Protein AF-A0A9D9WZI4-F1 (afdb_monomer_lite)

pLDDT: mean 91.31, std 9.85, range [52.53, 98.31]

Foldseek 3Di:
DVVVVVCVVPDDPVQQQAQPDPVGRHGVVRVVVVVVVVVVVVVVVVVVVCVVVVVDDPVPDDD

Structure (mmCIF, N/CA/C/O backbone):
data_AF-A0A9D9WZI4-F1
#
_entry.id   AF-A0A9D9WZI4-F1
#
loop_
_atom_site.group_PDB
_atom_site.id
_atom_site.type_symbol
_atom_site.label_atom_id
_atom_site.label_alt_id
_atom_site.label_comp_id
_atom_site.label_asym_id
_atom_site.label_entity_id
_atom_site.label_seq_id
_atom_site.pdbx_PDB_ins_code
_atom_site.Cartn_x
_atom_site.Cartn_y
_atom_site.Cartn_z
_atom_site.occupancy
_atom_site.B_iso_or_equiv
_atom_site.auth_seq_id
_atom_site.auth_comp_id
_atom_site.auth_asym_id
_atom_site.auth_atom_id
_atom_site.pdbx_PDB_model_num
ATOM 1 N N . MET A 1 1 ? 0.588 -14.106 2.587 1.00 59.34 1 MET A N 1
ATOM 2 C CA . MET A 1 1 ? 0.070 -12.940 1.829 1.00 59.34 1 MET A CA 1
ATOM 3 C C . MET A 1 1 ? -1.455 -12.906 1.793 1.00 59.34 1 MET A C 1
ATOM 5 O O . MET A 1 1 ? -1.993 -11.809 1.805 1.00 59.34 1 MET A O 1
ATOM 9 N N . THR A 1 2 ? -2.143 -14.053 1.747 1.00 72.00 2 THR A N 1
ATOM 10 C CA . THR A 1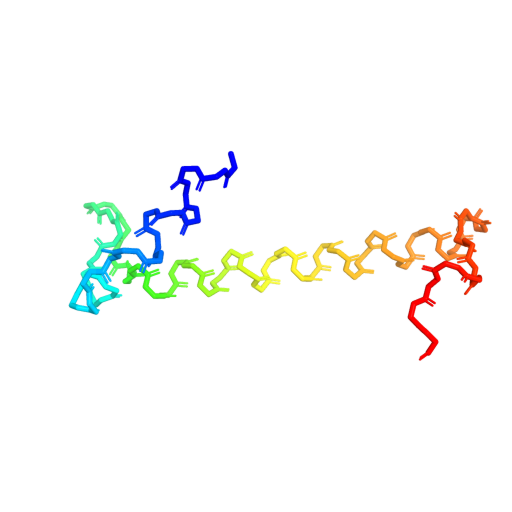 2 ? -3.609 -14.147 1.908 1.00 72.00 2 THR A CA 1
ATOM 11 C C . THR A 1 2 ? -4.061 -13.659 3.280 1.00 72.00 2 THR A C 1
ATOM 13 O O . THR A 1 2 ? -4.862 -12.744 3.348 1.00 72.00 2 THR A O 1
ATOM 16 N N . GLU A 1 3 ? -3.410 -14.124 4.346 1.00 90.19 3 GLU A N 1
ATOM 17 C CA . GLU A 1 3 ? -3.806 -13.824 5.731 1.00 90.19 3 GLU A CA 1
ATOM 18 C C . GLU A 1 3 ? -3.977 -12.318 6.041 1.00 90.19 3 GLU A C 1
ATOM 20 O O . GLU A 1 3 ? -5.055 -11.909 6.454 1.00 90.19 3 GLU A O 1
ATOM 25 N N . PHE A 1 4 ? -3.006 -11.455 5.716 1.00 89.25 4 PHE A N 1
ATOM 26 C CA . PHE A 1 4 ? -3.150 -10.003 5.920 1.00 89.25 4 PHE A CA 1
ATOM 27 C C . PHE A 1 4 ? -4.285 -9.364 5.099 1.00 89.25 4 PHE A C 1
ATOM 29 O O . PHE A 1 4 ? -4.974 -8.463 5.575 1.00 89.25 4 PHE A O 1
ATOM 36 N N . ARG A 1 5 ? -4.481 -9.815 3.854 1.00 91.44 5 ARG A N 1
ATOM 37 C CA . ARG A 1 5 ? -5.564 -9.312 2.996 1.00 91.44 5 ARG A CA 1
ATOM 38 C C . ARG A 1 5 ? -6.925 -9.739 3.530 1.00 91.44 5 ARG A C 1
ATOM 40 O O . ARG A 1 5 ? -7.837 -8.920 3.552 1.00 91.44 5 ARG A O 1
ATOM 47 N N . ASP A 1 6 ? -7.025 -10.979 3.991 1.00 96.31 6 ASP A N 1
ATOM 48 C CA . ASP A 1 6 ? -8.240 -11.536 4.576 1.00 96.31 6 ASP A CA 1
ATOM 49 C C . ASP A 1 6 ? -8.581 -10.817 5.889 1.00 96.31 6 ASP A C 1
ATOM 51 O O . ASP A 1 6 ? -9.741 -10.483 6.120 1.00 96.31 6 ASP A O 1
ATOM 55 N N . LEU A 1 7 ? -7.579 -10.487 6.713 1.00 94.81 7 LEU A N 1
ATOM 56 C CA . LEU A 1 7 ? -7.772 -9.690 7.928 1.00 94.81 7 LEU A CA 1
ATOM 57 C C . LEU A 1 7 ? -8.309 -8.287 7.634 1.00 94.81 7 LEU A C 1
ATOM 59 O O . LEU A 1 7 ? -9.214 -7.838 8.326 1.00 94.81 7 LEU A O 1
ATOM 63 N N . ILE A 1 8 ? -7.783 -7.597 6.616 1.00 94.69 8 ILE A N 1
ATOM 64 C CA . ILE A 1 8 ? -8.299 -6.275 6.224 1.00 94.69 8 ILE A CA 1
ATOM 65 C C . ILE A 1 8 ? -9.723 -6.395 5.678 1.00 94.69 8 ILE A C 1
ATOM 67 O O . ILE A 1 8 ? -10.576 -5.586 6.027 1.00 94.69 8 ILE A O 1
ATOM 71 N N . ALA A 1 9 ? -9.981 -7.392 4.828 1.00 95.81 9 ALA A N 1
ATOM 72 C CA . ALA A 1 9 ? -11.275 -7.563 4.170 1.00 95.81 9 ALA A CA 1
ATOM 73 C C . ALA A 1 9 ? -12.413 -7.881 5.151 1.00 95.81 9 ALA A C 1
ATOM 75 O O . ALA A 1 9 ? -13.555 -7.519 4.887 1.00 95.81 9 ALA A O 1
ATOM 76 N N . ASN A 1 10 ? -12.102 -8.548 6.265 1.00 96.69 10 ASN A N 1
ATOM 77 C CA . ASN A 1 10 ? -13.078 -8.944 7.281 1.00 96.69 10 ASN A CA 1
ATOM 78 C C . ASN A 1 10 ? -13.010 -8.083 8.556 1.00 96.69 10 ASN A C 1
ATOM 80 O O . ASN A 1 10 ? -13.634 -8.430 9.556 1.00 96.69 10 ASN A O 1
ATOM 84 N N . ALA A 1 11 ? -12.229 -6.999 8.563 1.00 96.75 11 ALA A N 1
ATOM 85 C CA . ALA A 1 11 ? -12.149 -6.108 9.713 1.00 96.75 11 ALA A CA 1
ATOM 86 C C . ALA A 1 11 ? -13.403 -5.232 9.822 1.00 96.75 11 ALA A C 1
ATOM 88 O O . ALA A 1 11 ? -13.847 -4.634 8.845 1.00 96.75 11 ALA A O 1
ATOM 89 N N . GLU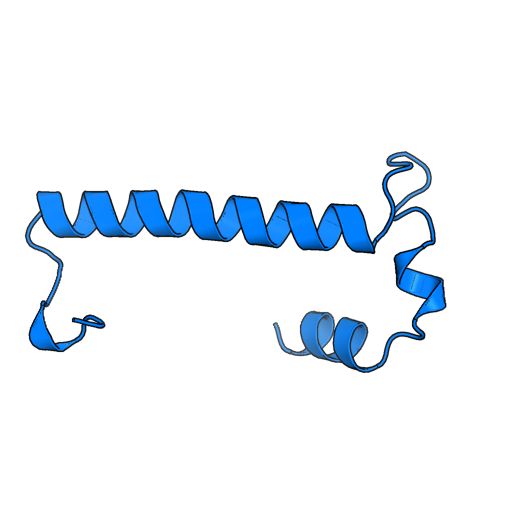 A 1 12 ? -13.914 -5.091 11.044 1.00 97.88 12 GLU A N 1
ATOM 90 C CA . GLU A 1 12 ? -14.903 -4.064 11.374 1.00 97.88 12 GLU A CA 1
ATOM 91 C C . GLU A 1 12 ? -14.336 -2.666 11.096 1.00 97.88 12 GLU A C 1
ATOM 93 O O . GLU A 1 12 ? -13.176 -2.392 11.419 1.00 97.88 12 GLU A O 1
ATOM 98 N N . GLU A 1 13 ? -15.147 -1.746 10.562 1.00 96.50 13 GLU A N 1
ATOM 99 C CA . GLU A 1 13 ? -14.653 -0.413 10.179 1.00 96.50 13 GLU A CA 1
ATOM 100 C C . GLU A 1 13 ? -14.023 0.359 11.348 1.00 96.50 13 GLU A C 1
ATOM 102 O O . GLU A 1 13 ? -13.041 1.086 11.183 1.00 96.50 13 GLU A O 1
ATOM 107 N N . THR A 1 14 ? -14.549 0.170 12.559 1.00 97.62 14 THR A N 1
ATOM 108 C CA . THR A 1 14 ? -14.030 0.802 13.778 1.00 97.62 14 THR A CA 1
ATOM 109 C C . THR A 1 14 ? -12.568 0.451 14.038 1.00 97.62 14 THR A C 1
ATOM 111 O O . THR A 1 14 ? -11.829 1.292 14.556 1.00 97.62 14 THR A O 1
ATOM 114 N N . LYS A 1 15 ? -12.113 -0.730 13.597 1.00 96.12 15 LYS A N 1
ATOM 115 C CA . LYS A 1 15 ? -10.730 -1.178 13.758 1.00 96.12 15 LYS A CA 1
ATOM 116 C C . LYS A 1 15 ? -9.739 -0.236 13.088 1.00 96.12 15 LYS A C 1
ATOM 118 O O . LYS A 1 15 ? -8.645 -0.022 13.608 1.00 96.12 15 LYS A O 1
ATOM 123 N N . PHE A 1 16 ? -10.121 0.364 11.962 1.00 96.94 16 PHE A N 1
ATOM 124 C CA . PHE A 1 16 ? -9.257 1.275 11.215 1.00 96.94 16 PHE A CA 1
ATOM 125 C C . PHE A 1 16 ? -8.992 2.594 11.949 1.00 96.94 16 PHE A C 1
ATOM 127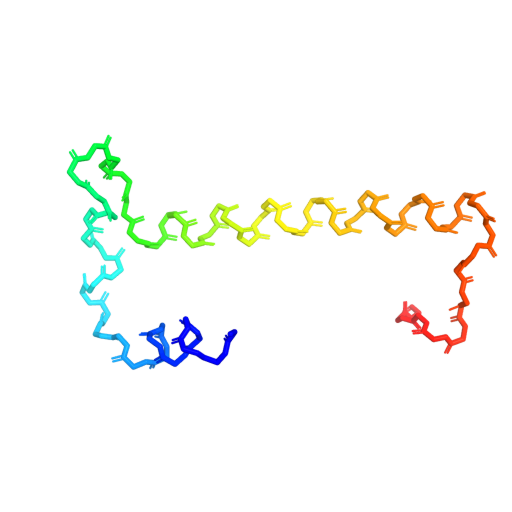 O O . PHE A 1 16 ? -7.985 3.248 11.664 1.00 96.94 16 PHE A O 1
ATOM 134 N N . ASN A 1 17 ? -9.845 2.951 12.914 1.00 97.19 17 ASN A N 1
ATOM 135 C CA . ASN A 1 17 ? -9.702 4.140 13.753 1.00 97.19 17 ASN A CA 1
ATOM 136 C C . ASN A 1 17 ? -8.865 3.883 15.015 1.00 97.19 17 ASN A C 1
ATOM 138 O O . ASN A 1 17 ? -8.390 4.831 15.638 1.00 97.19 17 ASN A O 1
ATOM 142 N N . GLU A 1 18 ? -8.660 2.621 15.394 1.00 96.50 18 GLU A N 1
ATOM 143 C CA . GLU A 1 18 ? -7.837 2.259 16.547 1.00 96.50 18 GLU A CA 1
ATOM 144 C C . GLU A 1 18 ? -6.344 2.463 16.266 1.00 96.50 18 GLU A C 1
ATOM 146 O O . GLU A 1 18 ? -5.878 2.308 15.133 1.00 96.50 18 GLU A O 1
ATOM 151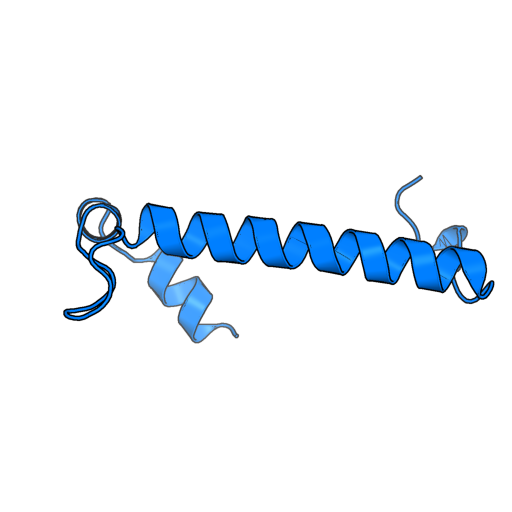 N N . ALA A 1 19 ? -5.577 2.744 17.322 1.00 96.62 19 ALA A N 1
ATOM 152 C CA . ALA A 1 19 ? -4.121 2.793 17.254 1.00 96.62 19 ALA A CA 1
ATOM 153 C C . ALA A 1 19 ? -3.541 1.442 16.806 1.00 96.62 19 ALA A C 1
ATOM 155 O O . ALA A 1 19 ? -3.925 0.378 17.304 1.00 96.62 19 ALA A O 1
ATOM 156 N N . ALA A 1 20 ? -2.576 1.488 15.889 1.00 92.31 20 ALA A N 1
ATOM 157 C CA . ALA A 1 20 ? -1.965 0.289 15.331 1.00 92.31 20 ALA A CA 1
ATOM 158 C C . ALA A 1 20 ? -1.091 -0.462 16.347 1.00 92.31 20 ALA A C 1
ATOM 160 O O . ALA A 1 20 ? -0.968 -1.686 16.288 1.00 92.31 20 ALA A O 1
ATOM 161 N N . SER A 1 21 ? -0.487 0.249 17.305 1.00 91.88 21 SER A N 1
ATOM 162 C CA . SER A 1 21 ? 0.206 -0.373 18.434 1.00 91.88 21 SER A CA 1
ATOM 163 C C . SER A 1 21 ? 0.275 0.555 19.652 1.00 91.88 21 SER A C 1
ATOM 165 O O . SER A 1 21 ? -0.003 1.748 19.575 1.00 91.88 21 SER A O 1
ATOM 167 N N . LYS A 1 22 ? 0.718 0.025 20.800 1.00 89.19 22 LYS A N 1
ATOM 168 C CA . LYS A 1 22 ? 0.958 0.836 22.010 1.00 89.19 22 LYS A CA 1
ATOM 169 C C . LYS A 1 22 ? 2.070 1.877 21.824 1.00 89.19 22 LYS A C 1
ATOM 171 O O . LYS A 1 22 ? 2.061 2.907 22.490 1.00 89.19 22 LYS A O 1
ATOM 176 N N . THR A 1 23 ? 3.030 1.601 20.945 1.00 91.31 23 THR A N 1
ATOM 177 C CA . THR A 1 23 ? 4.191 2.465 20.681 1.00 91.31 23 THR A CA 1
ATOM 178 C C . THR A 1 23 ? 3.994 3.363 19.463 1.00 91.31 23 THR A C 1
ATOM 180 O O . THR A 1 23 ? 4.668 4.382 19.352 1.00 91.31 23 THR A O 1
ATOM 183 N N . ASN A 1 24 ? 3.061 3.020 18.572 1.00 81.69 24 ASN A N 1
ATOM 184 C CA . ASN A 1 24 ? 2.689 3.816 17.414 1.00 81.69 24 ASN A CA 1
ATOM 185 C C . ASN A 1 24 ? 1.202 4.172 17.486 1.00 81.69 24 ASN A C 1
ATOM 187 O O . ASN A 1 24 ? 0.334 3.366 17.153 1.00 81.69 24 ASN A O 1
ATOM 191 N N . GLN A 1 25 ? 0.942 5.410 17.900 1.00 92.50 25 GLN A N 1
ATOM 192 C CA . GLN A 1 25 ? -0.405 5.952 18.077 1.00 92.50 25 GLN A CA 1
ATOM 193 C C . GLN A 1 25 ? -1.106 6.287 16.748 1.00 92.50 25 GLN A C 1
ATOM 195 O O . GLN A 1 25 ? -2.256 6.715 16.761 1.00 92.50 25 GLN A O 1
ATOM 200 N N . ALA A 1 26 ? -0.447 6.103 15.595 1.00 95.56 26 ALA A N 1
ATOM 201 C CA . ALA A 1 26 ? -1.118 6.211 14.306 1.00 95.56 26 ALA A CA 1
ATOM 202 C C . ALA A 1 26 ? -2.212 5.143 14.184 1.00 95.56 26 ALA A C 1
ATOM 204 O O . ALA A 1 26 ? -2.029 3.996 14.599 1.00 95.56 26 ALA A O 1
ATOM 205 N N . SER A 1 27 ? -3.340 5.516 13.582 1.00 97.50 27 SER A N 1
ATOM 206 C CA . SER A 1 27 ? -4.432 4.576 13.355 1.00 97.50 27 SER A CA 1
ATOM 207 C C . SER A 1 27 ? -4.048 3.486 12.350 1.00 97.50 27 SER A C 1
ATOM 209 O O . SER A 1 27 ? -3.168 3.687 11.502 1.00 97.50 27 SER A O 1
ATOM 211 N N . TRP A 1 28 ? -4.735 2.344 12.392 1.00 96.50 28 TRP A N 1
ATOM 212 C CA . TRP A 1 28 ? -4.580 1.296 11.376 1.00 96.50 28 TRP A CA 1
ATOM 213 C C . TRP A 1 28 ? -4.805 1.824 9.952 1.00 96.50 28 TRP A C 1
ATOM 215 O O . TRP A 1 28 ? -4.031 1.479 9.058 1.00 96.50 28 TRP A O 1
ATOM 225 N N . ALA A 1 29 ? -5.776 2.723 9.743 1.00 96.88 29 ALA A N 1
ATOM 226 C CA . ALA A 1 29 ? -5.982 3.389 8.453 1.00 96.88 29 ALA A CA 1
ATOM 227 C C . ALA A 1 29 ? -4.723 4.130 7.977 1.00 96.88 29 ALA A C 1
ATOM 229 O O . ALA A 1 29 ? -4.279 3.966 6.838 1.00 96.88 29 ALA A O 1
ATOM 230 N N . THR A 1 30 ? -4.119 4.918 8.870 1.00 97.25 30 THR A N 1
ATOM 231 C CA . THR A 1 30 ? -2.911 5.697 8.570 1.00 97.25 30 THR A CA 1
ATOM 232 C C . THR A 1 30 ? -1.742 4.780 8.233 1.00 97.25 30 THR A C 1
ATOM 234 O O . THR A 1 30 ? -1.047 4.993 7.240 1.00 97.25 30 THR A O 1
ATOM 237 N N . LEU A 1 31 ? -1.538 3.730 9.031 1.00 95.62 31 LEU A N 1
ATOM 238 C CA . LEU A 1 31 ? -0.443 2.791 8.821 1.00 95.62 31 LEU A CA 1
ATOM 239 C C . LEU A 1 31 ? -0.568 2.059 7.476 1.00 95.62 31 LEU A C 1
ATOM 241 O O . LEU A 1 31 ? 0.402 2.003 6.721 1.00 95.62 31 LEU A O 1
ATOM 245 N N . ILE A 1 32 ? -1.756 1.539 7.153 1.00 95.25 32 ILE A N 1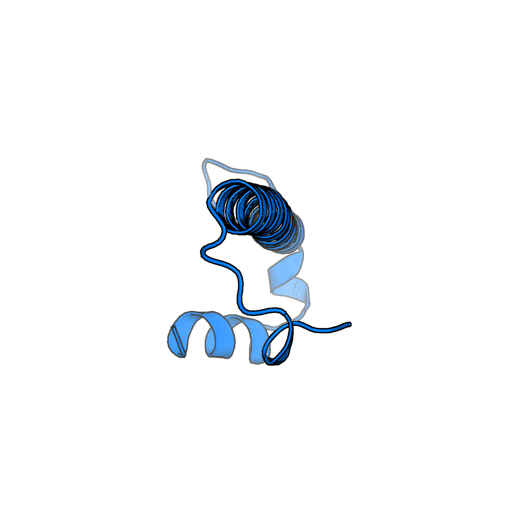
ATOM 246 C CA . ILE A 1 32 ? -2.012 0.830 5.890 1.00 95.25 32 ILE A CA 1
ATOM 247 C C . ILE A 1 32 ? -1.827 1.772 4.694 1.00 95.25 32 ILE A C 1
ATOM 249 O O . ILE A 1 32 ? -1.184 1.400 3.710 1.00 95.25 32 ILE A O 1
ATOM 253 N N . SER A 1 33 ? -2.328 3.008 4.790 1.00 96.62 33 SER A N 1
ATOM 254 C CA . SER A 1 33 ? -2.131 4.036 3.760 1.00 96.62 33 SER A CA 1
ATOM 255 C C . SER A 1 33 ? -0.644 4.313 3.512 1.00 96.62 33 SER A C 1
ATOM 257 O O . SER A 1 33 ? -0.183 4.273 2.369 1.00 96.62 33 SER A O 1
ATOM 259 N N . ASN A 1 34 ? 0.138 4.484 4.581 1.00 96.44 34 ASN A N 1
ATOM 260 C CA . ASN A 1 34 ? 1.576 4.729 4.485 1.00 96.44 34 ASN A CA 1
ATOM 261 C C . ASN A 1 34 ? 2.327 3.554 3.843 1.00 96.44 34 ASN A C 1
ATOM 263 O O . ASN A 1 34 ? 3.207 3.778 3.012 1.00 96.44 34 ASN A O 1
ATOM 267 N N . ILE A 1 35 ? 1.965 2.309 4.174 1.00 94.88 35 ILE A N 1
ATOM 268 C CA . ILE A 1 35 ? 2.549 1.111 3.546 1.00 94.88 35 ILE A CA 1
ATOM 269 C C . ILE A 1 35 ? 2.257 1.097 2.040 1.00 94.88 35 ILE A C 1
ATOM 271 O O . ILE A 1 35 ? 3.158 0.846 1.239 1.00 94.88 35 ILE A O 1
ATOM 275 N N . ASN A 1 36 ? 1.024 1.410 1.632 1.00 96.38 36 ASN A N 1
ATOM 276 C CA . ASN A 1 36 ? 0.657 1.471 0.216 1.00 96.38 36 ASN A CA 1
ATOM 277 C C . ASN A 1 36 ? 1.420 2.574 -0.530 1.00 96.38 36 ASN A C 1
ATOM 279 O O . ASN A 1 36 ? 1.955 2.321 -1.610 1.00 96.38 36 ASN A O 1
ATOM 283 N N . ALA A 1 37 ? 1.524 3.768 0.057 1.00 98.19 37 ALA A N 1
ATOM 284 C CA . ALA A 1 37 ? 2.275 4.879 -0.524 1.00 98.19 37 ALA A CA 1
ATOM 285 C C . ALA A 1 37 ? 3.770 4.545 -0.667 1.00 98.19 37 ALA A C 1
ATOM 287 O O . ALA A 1 37 ? 4.359 4.766 -1.726 1.00 98.19 37 ALA A O 1
ATOM 288 N N . HIS A 1 38 ? 4.368 3.945 0.364 1.00 97.62 38 HIS A N 1
ATOM 289 C CA . HIS A 1 38 ? 5.756 3.486 0.348 1.00 97.62 38 HIS A CA 1
ATOM 290 C C . HIS A 1 38 ? 6.000 2.441 -0.751 1.00 97.62 38 HIS A C 1
ATOM 292 O O . HIS A 1 38 ? 6.940 2.568 -1.541 1.00 97.62 38 HIS A O 1
ATOM 298 N N . ASN A 1 39 ? 5.117 1.444 -0.858 1.00 97.44 39 ASN A N 1
ATOM 299 C CA . ASN A 1 39 ? 5.206 0.412 -1.889 1.00 97.44 39 ASN A CA 1
ATOM 300 C C . ASN A 1 39 ? 5.068 1.000 -3.297 1.00 97.44 39 ASN A C 1
ATOM 302 O O . ASN A 1 39 ? 5.836 0.632 -4.183 1.00 97.44 39 ASN A O 1
ATOM 306 N N . ALA A 1 40 ? 4.132 1.928 -3.512 1.00 97.69 40 ALA A N 1
ATOM 307 C CA . ALA A 1 40 ? 3.957 2.597 -4.800 1.00 97.69 40 ALA A CA 1
ATOM 308 C C . ALA A 1 40 ? 5.196 3.420 -5.188 1.00 97.69 40 ALA A C 1
ATOM 310 O O . ALA A 1 40 ? 5.653 3.349 -6.332 1.00 97.69 40 ALA A O 1
ATOM 311 N N . TYR A 1 41 ? 5.784 4.141 -4.229 1.00 98.06 41 TYR A N 1
ATOM 312 C CA . TYR A 1 41 ? 7.011 4.908 -4.434 1.00 98.06 41 TYR A CA 1
ATOM 313 C C . TYR A 1 41 ? 8.174 4.012 -4.883 1.00 98.06 41 TYR A C 1
ATOM 315 O O . TYR A 1 41 ? 8.771 4.242 -5.940 1.00 98.06 41 TYR A O 1
ATOM 323 N N . HIS A 1 42 ? 8.458 2.941 -4.137 1.00 98.31 42 HIS A N 1
ATOM 324 C CA . HIS A 1 42 ? 9.543 2.023 -4.489 1.00 98.31 42 HIS A CA 1
ATOM 325 C C . HIS A 1 42 ? 9.250 1.210 -5.754 1.00 98.31 42 HIS A C 1
ATOM 327 O O . HIS A 1 42 ? 10.163 0.968 -6.545 1.00 98.31 42 HIS A O 1
ATOM 333 N N . ALA A 1 43 ? 7.991 0.850 -6.017 1.00 96.69 43 ALA A N 1
ATOM 334 C CA . ALA A 1 43 ? 7.603 0.246 -7.289 1.00 96.69 43 ALA A CA 1
ATOM 335 C C . ALA A 1 43 ? 7.927 1.180 -8.468 1.00 96.69 43 ALA A C 1
ATOM 337 O O . ALA A 1 43 ? 8.506 0.731 -9.458 1.00 96.69 43 ALA A O 1
ATOM 338 N N . GLY A 1 44 ? 7.647 2.481 -8.343 1.00 94.25 44 GLY A N 1
ATOM 339 C CA . GLY A 1 44 ? 8.029 3.491 -9.333 1.00 94.25 44 GLY A CA 1
ATOM 340 C C . GLY A 1 44 ? 9.540 3.547 -9.575 1.00 94.25 44 GLY A C 1
ATOM 341 O O . GLY A 1 44 ? 9.983 3.550 -10.725 1.00 94.25 44 GLY A O 1
ATOM 342 N N . GLN A 1 45 ? 10.344 3.506 -8.508 1.00 97.38 45 GLN A N 1
ATOM 343 C CA . GLN A 1 45 ? 11.807 3.461 -8.616 1.00 97.38 45 GLN A CA 1
ATOM 344 C C . GLN A 1 45 ? 12.299 2.194 -9.330 1.00 97.38 45 GLN A C 1
ATOM 346 O O . GLN A 1 45 ? 13.144 2.277 -10.221 1.00 97.38 45 GLN A O 1
ATOM 351 N N . ILE A 1 46 ? 11.744 1.024 -8.999 1.00 95.12 46 ILE A N 1
ATOM 352 C CA . ILE A 1 46 ? 12.083 -0.246 -9.661 1.00 95.12 46 ILE A CA 1
ATOM 353 C C . ILE A 1 46 ? 11.738 -0.185 -11.152 1.00 95.12 46 ILE A C 1
ATOM 355 O O . ILE A 1 46 ? 12.537 -0.608 -11.989 1.00 95.12 46 ILE A O 1
ATOM 359 N N . LEU A 1 47 ? 10.569 0.356 -11.501 1.00 91.88 47 LEU A N 1
ATOM 360 C CA . LEU A 1 47 ? 10.162 0.526 -12.895 1.00 91.88 47 LEU A CA 1
ATOM 361 C C . LEU A 1 47 ? 11.115 1.454 -13.652 1.00 91.88 47 LEU A C 1
ATOM 363 O O . LEU A 1 47 ? 11.508 1.130 -14.773 1.00 91.88 47 LEU A O 1
ATOM 367 N N . LEU A 1 48 ? 11.520 2.573 -13.046 1.00 94.25 48 LEU A N 1
ATOM 368 C CA . LEU A 1 48 ? 12.505 3.481 -13.630 1.00 94.25 48 LEU A CA 1
ATOM 369 C C . LEU A 1 48 ? 13.835 2.762 -13.891 1.00 94.25 48 LEU A C 1
ATOM 371 O O . LEU A 1 48 ? 14.351 2.826 -15.005 1.00 94.25 48 LEU A O 1
ATOM 375 N N . LEU A 1 49 ? 14.355 2.029 -12.905 1.00 95.88 49 LEU A N 1
ATOM 376 C CA . LEU A 1 49 ? 15.607 1.281 -13.045 1.00 95.88 49 LEU A CA 1
ATOM 377 C C . LEU A 1 49 ? 15.525 0.226 -14.153 1.00 95.88 49 LEU A C 1
ATOM 379 O O . LEU A 1 49 ? 16.427 0.149 -14.984 1.00 95.88 49 LEU A O 1
ATOM 383 N N . ARG A 1 50 ? 14.427 -0.535 -14.231 1.00 93.81 50 ARG A N 1
ATOM 384 C CA . ARG A 1 50 ? 14.221 -1.526 -15.303 1.00 93.81 50 ARG A CA 1
ATOM 385 C C . ARG A 1 50 ? 14.176 -0.884 -16.688 1.00 93.81 50 ARG A C 1
ATOM 387 O O . ARG A 1 50 ? 14.736 -1.431 -17.635 1.00 93.81 50 ARG A O 1
ATOM 394 N N . LYS A 1 51 ? 13.548 0.291 -16.811 1.00 90.62 51 LYS A N 1
ATOM 395 C CA . LYS A 1 51 ? 13.546 1.067 -18.062 1.00 90.62 51 LYS A CA 1
ATOM 396 C C . LYS A 1 51 ? 14.958 1.528 -18.435 1.00 90.62 51 LYS A C 1
ATOM 398 O O . LYS A 1 51 ? 15.345 1.357 -19.586 1.00 90.62 51 LYS A O 1
ATOM 403 N N . LEU A 1 52 ? 15.728 2.055 -17.480 1.00 94.62 52 LEU A N 1
ATOM 404 C CA . LEU A 1 52 ? 17.109 2.508 -17.706 1.00 94.62 52 LEU A CA 1
ATOM 405 C C . LEU A 1 52 ? 18.062 1.358 -18.064 1.00 94.62 52 LEU A C 1
ATOM 407 O O . LEU A 1 52 ? 18.962 1.540 -18.874 1.00 94.62 52 LEU A O 1
ATOM 411 N N . GLN A 1 53 ? 17.849 0.170 -17.499 1.00 96.44 53 GLN A N 1
ATOM 412 C CA . GLN A 1 53 ? 18.647 -1.029 -17.774 1.00 96.44 53 GLN A CA 1
ATOM 413 C C . GLN A 1 53 ? 18.262 -1.747 -19.078 1.00 96.44 53 GLN A C 1
ATOM 415 O O . GLN A 1 53 ? 18.905 -2.728 -19.439 1.00 96.44 53 GLN A O 1
ATOM 420 N N . GLY A 1 54 ? 17.192 -1.326 -19.761 1.00 92.44 54 GLY A N 1
ATOM 421 C CA . GLY A 1 54 ? 16.669 -2.030 -20.937 1.00 92.44 54 GLY A CA 1
ATOM 422 C C . GLY A 1 54 ? 16.018 -3.387 -20.629 1.00 92.44 54 GLY A C 1
ATOM 423 O O . GLY A 1 54 ? 15.679 -4.119 -21.552 1.00 92.44 54 GLY A O 1
ATOM 424 N N . SER A 1 55 ? 15.800 -3.725 -19.354 1.00 90.25 55 SER A N 1
ATOM 425 C CA . SER A 1 55 ? 15.163 -4.978 -18.913 1.00 90.25 55 SER A CA 1
ATOM 426 C C . SER A 1 55 ? 13.631 -4.898 -18.870 1.00 90.25 55 SER A C 1
ATOM 428 O O . SER A 1 55 ? 12.958 -5.838 -18.444 1.00 90.25 55 SER A O 1
ATOM 430 N N . TRP A 1 56 ? 13.062 -3.770 -19.305 1.00 87.44 56 TRP A N 1
ATOM 431 C CA . TRP A 1 56 ? 11.623 -3.561 -19.389 1.00 87.44 56 TRP A CA 1
ATOM 432 C C . TRP A 1 56 ? 11.060 -3.978 -20.753 1.00 87.44 56 TRP A C 1
ATOM 434 O O . TRP A 1 56 ? 11.256 -3.289 -21.756 1.00 87.44 56 TRP A O 1
ATOM 444 N N . ASP A 1 57 ? 10.285 -5.063 -20.769 1.00 83.38 57 ASP A N 1
ATOM 445 C CA . ASP A 1 57 ? 9.485 -5.460 -21.928 1.00 83.38 57 ASP A CA 1
ATOM 446 C C . ASP A 1 57 ? 8.240 -4.568 -22.043 1.00 83.38 57 ASP A C 1
ATOM 448 O O . ASP A 1 57 ? 7.273 -4.702 -21.288 1.00 83.38 57 ASP A O 1
ATOM 452 N N . ARG A 1 58 ? 8.258 -3.650 -23.014 1.00 79.81 58 ARG A N 1
ATOM 453 C CA . ARG A 1 58 ? 7.140 -2.730 -23.263 1.00 79.81 58 ARG A CA 1
ATOM 454 C C . ARG A 1 58 ? 5.851 -3.445 -23.669 1.00 79.81 58 ARG A C 1
ATOM 456 O O . ARG A 1 58 ? 4.792 -2.896 -23.405 1.00 79.81 58 ARG A O 1
ATOM 463 N N . SER A 1 59 ? 5.924 -4.643 -24.253 1.00 83.81 59 SER A N 1
ATOM 464 C CA . SER A 1 59 ? 4.733 -5.411 -24.651 1.00 83.81 59 SER A CA 1
ATOM 465 C C . SER A 1 59 ? 3.973 -6.004 -23.460 1.00 83.81 59 SER A C 1
ATOM 467 O O . SER A 1 59 ? 2.795 -6.329 -23.577 1.00 83.81 59 SER A O 1
ATOM 469 N N . LYS A 1 60 ? 4.636 -6.113 -22.300 1.00 76.25 60 LYS A N 1
ATOM 470 C CA . LYS A 1 60 ? 4.052 -6.593 -21.038 1.00 76.25 60 LYS A CA 1
ATOM 471 C C . LYS A 1 60 ? 3.736 -5.470 -20.052 1.00 76.25 60 LYS A C 1
ATOM 473 O O . LYS A 1 60 ? 3.271 -5.737 -18.945 1.00 76.25 60 LYS A O 1
ATOM 478 N N . GLY A 1 61 ? 4.025 -4.227 -20.427 1.00 68.94 61 GLY A N 1
ATOM 479 C CA . GLY A 1 61 ? 3.698 -3.048 -19.642 1.00 68.94 61 GLY A CA 1
ATOM 480 C C . GLY A 1 61 ? 2.296 -2.533 -19.946 1.00 68.94 61 GLY A C 1
ATOM 481 O O . GLY A 1 61 ? 1.818 -2.662 -21.067 1.00 68.94 61 GLY A O 1
ATOM 482 N N . VAL A 1 62 ? 1.658 -1.902 -18.957 1.00 59.12 62 VAL A N 1
ATOM 483 C CA . VAL A 1 62 ? 0.479 -1.059 -19.201 1.00 59.12 62 VAL A CA 1
ATOM 484 C C . VAL A 1 62 ? 0.964 0.156 -20.003 1.00 59.12 62 VAL A C 1
ATOM 486 O O . VAL A 1 62 ? 1.867 0.858 -19.536 1.00 59.12 62 VAL A O 1
ATOM 489 N N . SER A 1 63 ? 0.462 0.309 -21.233 1.00 52.53 63 SER A N 1
ATOM 490 C CA . SER A 1 63 ? 0.800 1.394 -22.166 1.00 52.53 63 SER A CA 1
ATOM 491 C C . SER A 1 63 ? 0.241 2.734 -21.719 1.00 52.53 63 SER A C 1
ATOM 493 O O . SER A 1 63 ? -0.952 2.7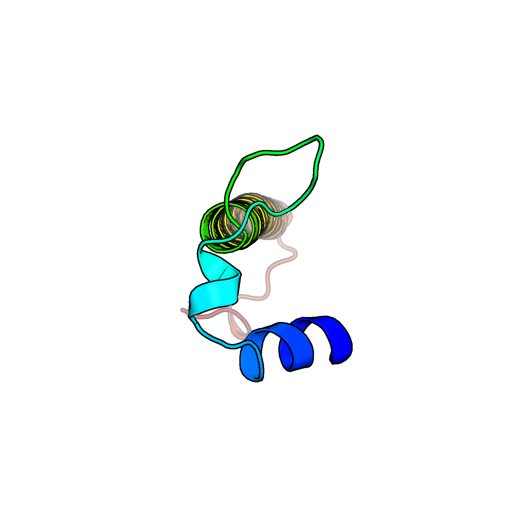34 -21.338 1.00 52.53 63 SER A O 1
#

Radius of gyration: 16.82 Å; chains: 1; bounding box: 34×20×47 Å

Secondary structure (DSSP, 8-state):
-HHHHHHHHT--GGGGGSBS-SS--SBHHHHHHHHHHHHHHHHHHHHHHHHHTT---GGGS--

Sequence (63 aa):
MTEFRDLIANAEETKFNEAASKTNQASWATLISNINAHNAYHAGQILLLRKLQGSWDRSKGVS